Protein AF-A0A1J4QCN2-F1 (afdb_monomer_lite)

Secondary structure (DSSP, 8-state):
--HHHHHHHHHHHHHHHHHHHHHHHHIIIIIS-S-HHHHHHHHHHHHHHHHHHHHTT-HHHHHHHHHHHHHHHHHH-S-SS--

Structure (mmCIF, N/CA/C/O backbone):
data_AF-A0A1J4QCN2-F1
#
_entry.id   AF-A0A1J4QCN2-F1
#
loop_
_atom_site.group_PDB
_atom_site.id
_atom_site.type_symbol
_atom_site.label_atom_id
_atom_site.label_alt_id
_atom_site.label_comp_id
_atom_site.label_asym_id
_atom_site.label_entity_id
_atom_site.label_seq_id
_atom_site.pdbx_PDB_ins_code
_atom_site.Cartn_x
_atom_site.Cartn_y
_atom_site.Cartn_z
_atom_site.occupancy
_atom_site.B_iso_or_equiv
_atom_site.auth_seq_id
_atom_site.auth_comp_id
_atom_site.auth_asym_id
_atom_site.auth_atom_id
_atom_site.pdbx_PDB_model_num
ATOM 1 N N . MET A 1 1 ? 19.536 6.267 -20.661 1.00 55.06 1 MET A N 1
ATOM 2 C CA . MET A 1 1 ? 18.727 5.932 -19.468 1.00 55.06 1 MET A CA 1
ATOM 3 C C . MET A 1 1 ? 17.517 5.145 -19.955 1.00 55.06 1 MET A C 1
ATOM 5 O O . MET A 1 1 ? 16.834 5.654 -20.832 1.00 55.06 1 MET A O 1
ATOM 9 N N . SER A 1 2 ? 17.320 3.888 -19.542 1.00 70.44 2 SER A N 1
ATOM 10 C CA . SER A 1 2 ? 16.223 3.066 -20.084 1.00 70.44 2 SER A CA 1
ATOM 11 C C . SER A 1 2 ? 14.886 3.426 -19.425 1.00 70.44 2 SER A C 1
ATOM 13 O O . SER A 1 2 ? 14.841 3.763 -18.242 1.00 70.44 2 SER A O 1
ATOM 15 N N . THR A 1 3 ? 13.786 3.331 -20.173 1.00 72.44 3 THR A N 1
ATOM 16 C CA . THR A 1 3 ? 12.417 3.636 -19.710 1.00 72.44 3 THR A CA 1
ATOM 17 C C . THR A 1 3 ? 12.010 2.840 -18.462 1.00 72.44 3 THR A C 1
ATOM 19 O O . THR A 1 3 ? 11.268 3.336 -17.619 1.00 72.44 3 THR A O 1
ATOM 22 N N . LEU A 1 4 ? 12.548 1.627 -18.296 1.00 68.56 4 LEU A N 1
ATOM 23 C CA . LEU A 1 4 ? 12.309 0.772 -17.127 1.00 68.56 4 LEU A CA 1
ATOM 24 C C . LEU A 1 4 ? 12.896 1.353 -15.832 1.00 68.56 4 LEU A C 1
ATOM 26 O O . LEU A 1 4 ? 12.298 1.205 -14.768 1.00 68.56 4 LEU A O 1
ATOM 30 N N . TYR A 1 5 ? 14.041 2.036 -15.919 1.00 70.94 5 TYR A N 1
ATOM 31 C CA . TYR A 1 5 ? 14.672 2.667 -14.760 1.00 70.94 5 TYR A CA 1
ATOM 32 C C . TYR A 1 5 ? 13.817 3.830 -14.237 1.00 70.94 5 TYR A C 1
ATOM 34 O O . TYR A 1 5 ? 13.522 3.903 -13.047 1.00 70.94 5 TYR A O 1
ATOM 42 N N . LEU A 1 6 ? 13.313 4.665 -15.154 1.00 81.38 6 LEU A N 1
ATOM 43 C CA . LEU A 1 6 ? 12.382 5.751 -14.836 1.00 81.38 6 LEU A CA 1
ATOM 44 C C . LEU A 1 6 ? 11.076 5.221 -14.228 1.00 81.38 6 LEU A C 1
ATOM 46 O O . LEU A 1 6 ? 10.611 5.741 -13.218 1.00 81.38 6 LEU A O 1
ATOM 50 N N . ALA A 1 7 ? 10.508 4.146 -14.782 1.00 81.31 7 ALA A N 1
ATOM 51 C CA . ALA A 1 7 ? 9.276 3.556 -14.258 1.00 81.31 7 ALA A CA 1
ATOM 52 C C . ALA A 1 7 ? 9.427 3.054 -12.806 1.00 81.31 7 ALA A C 1
ATOM 54 O O . ALA A 1 7 ? 8.534 3.252 -11.980 1.00 81.31 7 ALA A O 1
ATOM 55 N N . ALA A 1 8 ? 10.570 2.448 -12.469 1.00 82.94 8 ALA A N 1
ATOM 56 C CA . ALA A 1 8 ? 10.855 1.993 -11.109 1.00 82.94 8 ALA A CA 1
ATOM 57 C C . ALA A 1 8 ? 11.035 3.157 -10.115 1.00 82.94 8 ALA A C 1
ATOM 59 O O . ALA A 1 8 ? 10.586 3.060 -8.970 1.00 82.94 8 ALA A O 1
ATOM 60 N N . ASP A 1 9 ? 11.653 4.261 -10.538 1.00 89.00 9 ASP A N 1
ATOM 61 C CA . ASP A 1 9 ? 11.801 5.463 -9.710 1.00 89.00 9 ASP A CA 1
ATOM 62 C C . ASP A 1 9 ? 10.463 6.170 -9.476 1.00 89.00 9 ASP A C 1
ATOM 64 O O . ASP A 1 9 ? 10.154 6.547 -8.344 1.00 89.00 9 ASP A O 1
ATOM 68 N N . HIS A 1 10 ? 9.620 6.252 -10.508 1.00 92.12 10 HIS A N 1
ATOM 69 C CA . HIS A 1 10 ? 8.254 6.757 -10.376 1.00 92.12 10 HIS A CA 1
ATOM 70 C C . HIS A 1 10 ? 7.435 5.904 -9.397 1.00 92.12 10 HIS A C 1
ATOM 72 O O . HIS A 1 10 ? 6.791 6.448 -8.502 1.00 92.12 10 HIS A O 1
ATOM 78 N N . LEU A 1 11 ? 7.508 4.570 -9.492 1.00 95.12 11 LEU A N 1
ATOM 79 C CA . LEU A 1 11 ? 6.846 3.669 -8.539 1.00 95.12 11 LEU A CA 1
ATOM 80 C C . LEU A 1 11 ? 7.302 3.906 -7.097 1.00 95.12 11 LEU A C 1
ATOM 82 O O . LEU A 1 11 ? 6.473 3.915 -6.187 1.00 95.12 11 LEU A O 1
ATOM 86 N N . ARG A 1 12 ? 8.605 4.114 -6.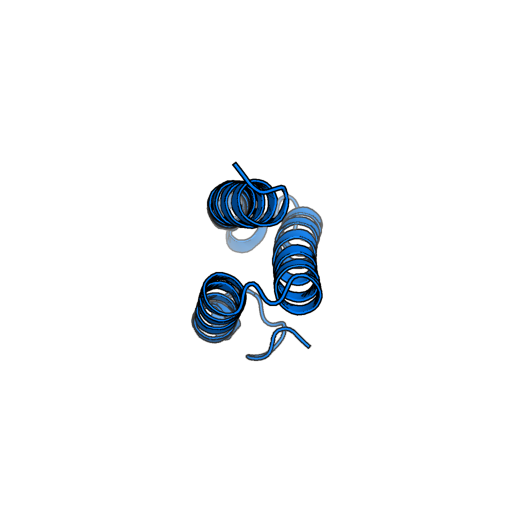872 1.00 95.38 12 ARG A N 1
ATOM 87 C CA . ARG A 1 12 ? 9.135 4.440 -5.540 1.00 95.38 12 ARG A CA 1
ATOM 88 C C . ARG A 1 12 ? 8.563 5.755 -5.018 1.00 95.38 12 ARG A C 1
ATOM 90 O O . ARG A 1 12 ? 8.102 5.794 -3.879 1.00 95.38 12 ARG A O 1
ATOM 97 N N . ALA A 1 13 ? 8.561 6.803 -5.837 1.00 95.94 13 ALA A N 1
ATOM 98 C CA . ALA A 1 13 ? 8.017 8.103 -5.452 1.00 95.94 13 ALA A CA 1
ATOM 99 C C . ALA A 1 13 ? 6.520 8.013 -5.107 1.00 95.94 13 ALA A C 1
ATOM 101 O O . ALA A 1 13 ? 6.108 8.439 -4.027 1.00 95.94 13 ALA A O 1
ATOM 102 N N . HIS A 1 14 ? 5.721 7.375 -5.966 1.00 97.38 14 HIS A N 1
ATOM 103 C CA . HIS A 1 14 ? 4.291 7.181 -5.721 1.00 97.38 14 HIS A CA 1
ATOM 104 C C . HIS A 1 14 ? 4.017 6.306 -4.497 1.00 97.38 14 HIS A C 1
ATOM 106 O O . HIS A 1 14 ? 3.095 6.596 -3.740 1.00 97.38 14 HIS A O 1
ATOM 112 N N . TRP A 1 15 ? 4.837 5.282 -4.245 1.00 97.88 15 TRP A N 1
ATOM 113 C CA . TRP A 1 15 ? 4.753 4.498 -3.015 1.00 97.88 15 TRP A CA 1
ATOM 114 C C . TRP A 1 15 ? 4.978 5.355 -1.767 1.00 97.88 15 TRP A C 1
ATOM 116 O O . TRP A 1 15 ? 4.194 5.281 -0.818 1.00 97.88 15 TRP A O 1
ATOM 126 N N . HIS A 1 16 ? 6.031 6.177 -1.754 1.00 98.00 16 HIS A N 1
ATOM 127 C CA . HIS A 1 16 ? 6.313 7.058 -0.623 1.00 98.00 16 HIS A CA 1
ATOM 128 C C . HIS A 1 16 ? 5.154 8.015 -0.350 1.00 98.00 16 HIS A C 1
ATOM 130 O O . HIS A 1 16 ? 4.756 8.153 0.809 1.00 98.00 16 HIS A O 1
ATOM 136 N N . GLN A 1 17 ? 4.591 8.601 -1.408 1.00 98.25 17 GLN A N 1
ATOM 137 C CA . GLN A 1 17 ? 3.457 9.510 -1.311 1.00 98.25 17 GLN A CA 1
ATOM 138 C C . GLN A 1 17 ? 2.198 8.797 -0.802 1.00 98.25 17 GLN A C 1
ATOM 140 O O . GLN A 1 17 ? 1.651 9.194 0.220 1.00 98.25 17 GLN A O 1
ATOM 145 N N . ALA A 1 18 ? 1.797 7.685 -1.426 1.00 98.06 18 ALA A N 1
ATOM 146 C CA . ALA A 1 18 ? 0.592 6.946 -1.043 1.00 98.06 18 ALA A CA 1
ATOM 147 C C . ALA A 1 18 ? 0.646 6.452 0.413 1.00 98.06 18 ALA A C 1
ATOM 149 O O . ALA A 1 18 ? -0.339 6.527 1.147 1.00 98.06 18 ALA A O 1
ATOM 150 N N . LYS A 1 19 ? 1.819 5.993 0.869 1.00 97.88 19 LYS A N 1
ATOM 151 C CA . LYS A 1 19 ? 2.023 5.613 2.272 1.00 97.88 19 LYS A CA 1
ATOM 152 C C . LYS A 1 19 ? 1.892 6.816 3.212 1.00 97.88 19 LYS A C 1
ATOM 154 O O . LYS A 1 19 ? 1.344 6.671 4.302 1.00 97.88 19 LYS A O 1
ATOM 159 N N . ALA A 1 20 ? 2.439 7.972 2.835 1.00 97.75 20 ALA A N 1
ATOM 160 C CA . ALA A 1 20 ? 2.344 9.188 3.639 1.00 97.75 20 ALA A CA 1
ATOM 161 C C . ALA A 1 20 ? 0.895 9.686 3.732 1.00 97.75 20 ALA A C 1
ATOM 163 O O . ALA A 1 20 ? 0.446 10.023 4.826 1.00 97.75 20 ALA A O 1
ATOM 164 N N . ASP A 1 21 ? 0.156 9.653 2.623 1.00 96.88 21 ASP A N 1
ATOM 165 C CA . ASP A 1 21 ? -1.250 10.054 2.569 1.00 96.88 21 ASP A CA 1
ATOM 166 C C . ASP A 1 21 ? -2.123 9.162 3.454 1.00 96.88 21 ASP A C 1
ATOM 168 O O . ASP A 1 21 ? -2.853 9.686 4.293 1.00 96.88 21 ASP A O 1
ATOM 172 N N . PHE A 1 22 ? -1.955 7.835 3.382 1.00 96.50 22 PHE A N 1
ATOM 173 C CA . PHE A 1 22 ? -2.660 6.913 4.277 1.00 96.50 22 PHE A CA 1
ATOM 174 C C . PHE A 1 22 ? -2.467 7.285 5.756 1.00 96.50 22 PHE A C 1
ATOM 176 O O . PHE A 1 22 ? -3.434 7.368 6.509 1.00 96.50 22 PHE A O 1
ATOM 183 N N . TRP A 1 23 ? -1.228 7.550 6.191 1.00 95.88 23 TRP A N 1
ATOM 184 C CA . TRP A 1 23 ? -0.967 7.910 7.591 1.00 95.88 23 TRP A CA 1
ATOM 185 C C . TRP A 1 23 ? -1.452 9.309 7.961 1.00 95.88 23 TRP A C 1
ATOM 187 O O . TRP A 1 23 ? -1.866 9.523 9.100 1.00 95.88 23 TRP A O 1
ATOM 197 N N . ARG A 1 24 ? -1.434 10.253 7.015 1.00 95.06 24 ARG A N 1
ATOM 198 C CA . ARG A 1 24 ? -1.994 11.592 7.207 1.00 95.06 24 ARG A CA 1
ATOM 199 C C . ARG A 1 24 ? -3.500 11.528 7.450 1.00 95.06 24 ARG A C 1
ATOM 201 O O . ARG A 1 24 ? -3.994 12.228 8.330 1.00 95.06 24 ARG A O 1
ATOM 208 N N . HIS A 1 25 ? -4.213 10.696 6.693 1.00 94.50 25 HIS A N 1
ATOM 209 C CA . HIS A 1 25 ? -5.662 10.544 6.820 1.00 94.50 25 HIS A CA 1
ATOM 210 C C . HIS A 1 25 ? -6.070 9.544 7.905 1.00 94.50 25 HIS A C 1
ATOM 212 O O . HIS A 1 25 ? -7.202 9.598 8.372 1.00 94.50 25 HIS A O 1
ATOM 218 N N . TRP A 1 26 ? -5.174 8.657 8.355 1.00 91.19 26 TRP A N 1
ATOM 219 C CA . TRP A 1 26 ? -5.488 7.625 9.350 1.00 91.19 26 TRP A CA 1
ATOM 220 C C . TRP A 1 26 ? -6.180 8.194 10.589 1.00 91.19 26 TRP A C 1
ATOM 222 O O . TRP A 1 26 ? -7.280 7.776 10.936 1.00 91.19 26 TRP A O 1
ATOM 232 N N . ARG A 1 27 ? -5.553 9.182 11.230 1.00 86.81 27 ARG A N 1
ATOM 233 C CA . ARG A 1 27 ? -6.056 9.772 12.471 1.00 86.81 27 ARG A CA 1
ATOM 234 C C . ARG A 1 27 ? -7.450 10.411 12.307 1.00 86.81 27 ARG A C 1
ATOM 236 O O . ARG A 1 27 ? -8.357 9.985 13.021 1.00 86.81 27 ARG A O 1
ATOM 243 N N . PRO A 1 28 ? -7.671 11.361 11.377 1.00 87.75 28 PRO A N 1
ATOM 244 C CA . PRO A 1 28 ? -8.993 11.972 11.211 1.00 87.75 28 PRO A CA 1
ATOM 245 C C . PRO A 1 28 ? -10.064 10.974 10.743 1.00 87.75 28 PRO A C 1
ATOM 247 O O . PRO A 1 28 ? -11.185 10.959 11.247 1.00 87.75 28 PRO A O 1
ATOM 250 N N . CYS A 1 29 ? -9.731 10.066 9.828 1.00 85.06 29 CYS A N 1
ATOM 251 C CA . CYS A 1 29 ? -10.726 9.172 9.238 1.00 85.06 29 CYS A CA 1
ATOM 252 C C . CYS A 1 29 ? -11.076 7.968 10.126 1.00 85.06 29 CYS A C 1
ATOM 254 O O . CYS A 1 29 ? -12.212 7.492 10.095 1.00 85.06 29 CYS A O 1
ATOM 256 N N . PHE A 1 30 ? -10.116 7.449 10.898 1.00 78.06 30 PHE A N 1
ATOM 257 C CA . PHE A 1 30 ? -10.319 6.267 11.737 1.00 78.06 30 PHE A CA 1
ATOM 258 C C . PHE A 1 30 ? -10.631 6.615 13.194 1.00 78.06 30 PHE A C 1
ATOM 260 O O . PHE A 1 30 ? -11.589 6.073 13.740 1.00 78.06 30 PHE A O 1
ATOM 267 N N . GLU A 1 31 ? -9.854 7.507 13.821 1.00 78.50 31 GLU A N 1
ATOM 268 C CA . GLU A 1 31 ? -10.035 7.849 15.242 1.00 78.50 31 GLU A CA 1
ATOM 269 C C . GLU A 1 31 ? -11.155 8.871 15.449 1.00 78.50 31 GLU A C 1
ATOM 271 O O . GLU A 1 31 ? -11.873 8.798 16.442 1.00 78.50 31 GLU A O 1
ATOM 276 N N . GLN A 1 32 ? -11.312 9.813 14.514 1.00 84.81 32 GLN A N 1
ATOM 277 C CA . GLN A 1 32 ? -12.287 10.909 14.618 1.00 84.81 32 GLN A CA 1
ATOM 278 C C . GLN A 1 32 ? -13.537 10.672 13.755 1.00 84.81 32 GLN A C 1
ATOM 280 O O . GLN A 1 32 ? -14.537 11.364 13.914 1.00 84.81 32 GLN A O 1
ATOM 285 N N . GLY A 1 33 ? -13.510 9.645 12.896 1.00 76.94 33 GLY A N 1
ATOM 286 C CA . GLY A 1 33 ? -14.668 9.172 12.139 1.00 76.94 33 GLY A CA 1
ATOM 287 C C . GLY A 1 33 ? -15.113 10.080 10.991 1.00 76.94 33 GLY A C 1
ATOM 288 O O . GLY A 1 33 ? -16.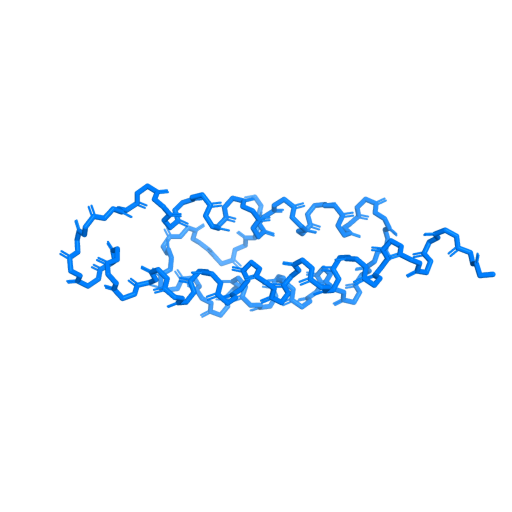239 9.923 10.530 1.00 76.94 33 GLY A O 1
ATOM 289 N N . GLU A 1 34 ? -14.264 11.001 10.526 1.00 78.81 34 GLU A N 1
ATOM 290 C CA . GLU A 1 34 ? -14.656 12.032 9.552 1.00 78.81 34 GLU A CA 1
ATOM 291 C C . GLU A 1 34 ? -14.993 11.463 8.163 1.00 78.81 34 GLU A C 1
ATOM 293 O O . GLU A 1 34 ? -16.056 11.749 7.618 1.00 78.81 34 GLU A O 1
ATOM 298 N N . ASP A 1 35 ? -14.109 10.641 7.585 1.00 84.62 35 ASP A N 1
ATOM 299 C CA . ASP A 1 35 ? -14.303 10.069 6.246 1.00 84.62 35 ASP A CA 1
ATOM 300 C C . ASP A 1 35 ? -13.570 8.727 6.085 1.00 84.62 35 ASP A C 1
ATOM 302 O O . ASP A 1 35 ? -12.420 8.650 5.648 1.00 84.62 35 ASP A O 1
ATOM 306 N N . ARG A 1 36 ? -14.249 7.622 6.406 1.00 84.25 36 ARG A N 1
ATOM 307 C CA . ARG A 1 36 ? -13.690 6.273 6.205 1.00 84.25 36 ARG A CA 1
ATOM 308 C C . ARG A 1 36 ? -13.478 5.913 4.732 1.00 84.25 36 ARG A C 1
ATOM 310 O O . ARG A 1 36 ? -12.621 5.075 4.446 1.00 84.25 36 ARG A O 1
ATOM 317 N N . ALA A 1 37 ? -14.225 6.512 3.803 1.00 90.44 37 ALA A N 1
ATOM 318 C CA . ALA A 1 3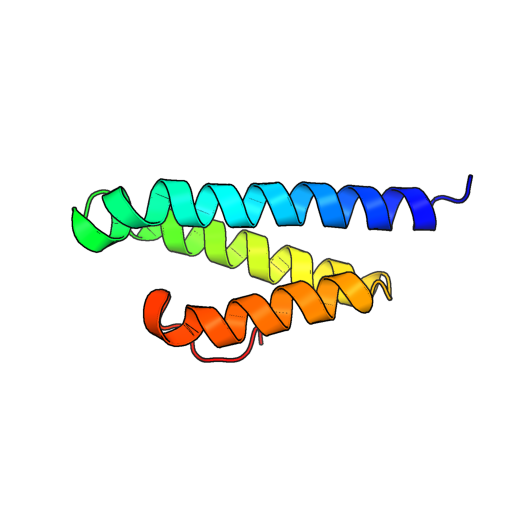7 ? -14.073 6.222 2.380 1.00 90.44 37 ALA A CA 1
ATOM 319 C C . ALA A 1 37 ? -12.709 6.702 1.871 1.00 90.44 37 ALA A C 1
ATOM 321 O O . ALA A 1 37 ? -12.085 6.019 1.055 1.00 90.44 37 ALA A O 1
ATOM 322 N N . ARG A 1 38 ? -12.182 7.801 2.426 1.00 93.25 38 ARG A N 1
ATOM 323 C CA . ARG A 1 38 ? -10.832 8.277 2.110 1.00 93.25 38 ARG A CA 1
ATOM 324 C C . ARG A 1 38 ? -9.747 7.232 2.373 1.00 93.25 38 ARG A C 1
ATOM 326 O O . ARG A 1 38 ? -8.897 7.019 1.512 1.00 93.25 38 ARG A O 1
ATOM 333 N N . LEU A 1 39 ? -9.806 6.523 3.502 1.00 92.88 39 LEU A N 1
ATOM 334 C CA . LEU A 1 39 ? -8.830 5.466 3.808 1.00 92.88 39 LEU A CA 1
ATOM 335 C C . LEU A 1 39 ? -8.908 4.302 2.821 1.00 92.88 39 LEU A C 1
ATOM 337 O O . LEU A 1 39 ? -7.879 3.738 2.454 1.00 92.88 39 LEU A O 1
ATOM 341 N N . LEU A 1 40 ? -10.111 3.956 2.356 1.00 93.44 40 LEU A N 1
ATOM 342 C CA . LEU A 1 40 ? -10.281 2.927 1.331 1.00 93.44 40 LEU A CA 1
ATOM 343 C C . LEU A 1 40 ? -9.672 3.355 -0.011 1.00 93.44 40 LEU A C 1
ATOM 345 O O . LEU A 1 40 ? -9.069 2.521 -0.687 1.00 93.44 40 LEU A O 1
ATOM 349 N N . LEU A 1 41 ? -9.766 4.637 -0.376 1.00 95.94 41 LEU A N 1
ATOM 350 C CA . LEU A 1 41 ? -9.120 5.181 -1.576 1.00 95.94 41 LEU A CA 1
ATOM 351 C C . LEU A 1 41 ? -7.589 5.155 -1.468 1.00 95.94 41 LEU A C 1
ATOM 353 O O . LEU A 1 41 ? -6.911 4.742 -2.414 1.00 95.94 41 LEU A O 1
ATOM 357 N N . ASP A 1 42 ? -7.038 5.523 -0.311 1.00 96.88 42 ASP A N 1
ATOM 358 C CA . ASP A 1 42 ? -5.592 5.459 -0.070 1.00 96.88 42 ASP A CA 1
ATOM 359 C C . ASP A 1 42 ? -5.090 4.001 -0.156 1.00 96.88 42 ASP A C 1
ATOM 361 O O . ASP A 1 42 ? -4.108 3.703 -0.841 1.00 96.88 42 ASP A O 1
ATOM 365 N N . LEU A 1 43 ? -5.810 3.052 0.455 1.00 96.62 43 LEU A N 1
ATOM 366 C CA . LEU A 1 43 ? -5.497 1.618 0.377 1.00 96.62 43 LEU A CA 1
ATOM 367 C C . LEU A 1 43 ? -5.642 1.062 -1.047 1.00 96.62 43 LEU A C 1
ATOM 369 O O . LEU A 1 43 ? -4.819 0.251 -1.477 1.00 96.62 43 LEU A O 1
ATOM 373 N N . GLY A 1 44 ? -6.651 1.507 -1.801 1.00 97.19 44 GLY A N 1
ATOM 374 C CA . GLY A 1 44 ? -6.828 1.164 -3.214 1.00 97.19 44 GLY A CA 1
ATOM 375 C C . GLY A 1 44 ? -5.668 1.658 -4.082 1.00 97.19 44 GLY A C 1
ATOM 376 O O . GLY A 1 44 ? -5.184 0.925 -4.949 1.00 97.19 44 GLY A O 1
ATOM 377 N N . THR A 1 45 ? -5.151 2.852 -3.791 1.00 97.69 45 THR A N 1
ATOM 378 C CA . THR A 1 45 ? -3.952 3.401 -4.440 1.00 97.69 45 THR A CA 1
ATOM 379 C C . THR A 1 45 ? -2.732 2.527 -4.149 1.00 97.69 45 THR A C 1
ATOM 381 O O . THR A 1 45 ? -2.032 2.110 -5.072 1.00 97.69 45 THR A O 1
ATOM 384 N N . ILE A 1 46 ? -2.511 2.162 -2.882 1.00 98.06 46 ILE A N 1
ATOM 385 C CA . ILE A 1 46 ? -1.402 1.284 -2.478 1.00 98.06 46 ILE A CA 1
ATOM 386 C C . ILE A 1 46 ? -1.495 -0.091 -3.160 1.00 98.06 46 ILE A C 1
ATOM 388 O O . ILE A 1 46 ? -0.493 -0.594 -3.676 1.00 98.06 46 ILE A O 1
ATOM 392 N N . ARG A 1 47 ? -2.692 -0.689 -3.213 1.00 97.62 47 ARG A N 1
ATOM 393 C CA . ARG A 1 47 ? -2.920 -1.969 -3.902 1.00 97.62 47 ARG A CA 1
ATOM 394 C C . ARG A 1 47 ? -2.652 -1.861 -5.407 1.00 97.62 47 ARG A C 1
ATOM 396 O O . ARG A 1 47 ? -2.040 -2.757 -5.983 1.00 97.62 47 ARG A O 1
ATOM 403 N N . SER A 1 48 ? -3.034 -0.754 -6.036 1.00 97.88 48 SER A N 1
ATOM 404 C CA . SER A 1 48 ? -2.765 -0.511 -7.460 1.00 97.88 48 SER A CA 1
ATOM 405 C C . SER A 1 48 ? -1.263 -0.419 -7.748 1.00 97.88 48 SER A C 1
ATOM 407 O O . SER A 1 48 ? -0.778 -1.032 -8.698 1.00 97.88 48 SER A O 1
ATOM 409 N N . LEU A 1 49 ? -0.501 0.262 -6.884 1.00 97.69 49 LEU A N 1
ATOM 410 C CA . LEU A 1 49 ? 0.960 0.345 -6.995 1.00 97.69 49 LEU A CA 1
ATOM 411 C C . LEU A 1 49 ? 1.640 -1.022 -6.840 1.00 97.69 49 LEU A C 1
ATOM 413 O O . LEU A 1 49 ? 2.622 -1.296 -7.529 1.00 97.69 49 LEU A O 1
ATOM 417 N N . TYR A 1 50 ? 1.118 -1.899 -5.975 1.00 97.88 5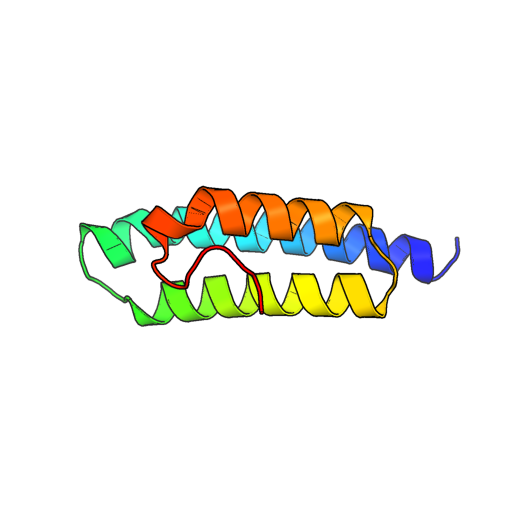0 TYR A N 1
ATOM 418 C CA . TYR A 1 50 ? 1.603 -3.277 -5.862 1.00 97.88 50 TYR A CA 1
ATOM 419 C C . TYR A 1 50 ? 1.443 -4.046 -7.178 1.00 97.88 50 TYR A C 1
ATOM 421 O O . TYR A 1 50 ? 2.415 -4.620 -7.673 1.00 97.88 50 TYR A O 1
ATOM 429 N N . TRP A 1 51 ? 0.250 -4.018 -7.777 1.00 97.69 51 TRP A N 1
ATOM 430 C CA . TRP A 1 51 ? -0.009 -4.709 -9.042 1.00 97.69 51 TRP A CA 1
ATOM 431 C C . TRP A 1 51 ? 0.788 -4.119 -10.205 1.00 97.69 51 TRP A C 1
ATOM 433 O O . TRP A 1 51 ? 1.358 -4.866 -11.001 1.00 97.69 51 TRP A O 1
ATOM 443 N N . GLN A 1 52 ? 0.919 -2.793 -10.265 1.00 96.19 52 GLN A N 1
ATOM 444 C CA . GLN A 1 52 ? 1.760 -2.128 -11.258 1.00 96.19 52 GLN A CA 1
ATOM 445 C C . GLN A 1 52 ? 3.235 -2.531 -11.113 1.00 96.19 52 GLN A C 1
ATOM 447 O O . GLN A 1 52 ? 3.903 -2.811 -12.108 1.00 96.19 52 GLN A O 1
ATOM 452 N N . ALA A 1 53 ? 3.743 -2.617 -9.880 1.00 96.12 53 ALA A N 1
ATOM 453 C CA . ALA A 1 53 ? 5.101 -3.075 -9.620 1.00 96.12 53 ALA A CA 1
ATOM 454 C C . ALA A 1 53 ? 5.334 -4.522 -10.073 1.00 96.12 53 ALA A C 1
ATOM 456 O O . ALA A 1 53 ? 6.390 -4.815 -10.634 1.00 96.12 53 ALA A O 1
ATOM 457 N N . LEU A 1 54 ? 4.360 -5.415 -9.870 1.00 95.94 54 LEU A N 1
ATOM 458 C CA . LEU A 1 54 ? 4.430 -6.782 -10.386 1.00 95.94 54 LEU A CA 1
ATOM 459 C C . LEU A 1 54 ? 4.435 -6.813 -11.919 1.00 95.94 54 LEU A C 1
ATOM 461 O O . LEU A 1 54 ? 5.293 -7.474 -12.500 1.00 95.94 54 LEU A O 1
ATOM 465 N N . GLY A 1 55 ? 3.544 -6.057 -12.569 1.00 94.62 55 GLY A N 1
ATOM 466 C CA . GLY A 1 55 ? 3.474 -5.979 -14.033 1.00 94.62 55 GLY A CA 1
ATOM 467 C C . GLY A 1 55 ? 4.753 -5.440 -14.687 1.00 94.62 55 GLY A C 1
ATOM 468 O O . GLY A 1 55 ? 5.090 -5.831 -15.799 1.00 94.62 55 GLY A O 1
ATOM 469 N N . LEU A 1 56 ? 5.504 -4.592 -13.977 1.00 93.94 56 LEU A N 1
ATOM 470 C CA . LEU A 1 56 ? 6.793 -4.048 -14.423 1.00 93.94 56 LEU A CA 1
ATOM 471 C C . LEU A 1 56 ? 8.012 -4.873 -13.971 1.00 93.94 56 LEU A C 1
ATOM 473 O O . LEU A 1 56 ? 9.147 -4.442 -14.168 1.00 93.94 56 LEU A O 1
ATOM 477 N N . ASN A 1 57 ? 7.806 -6.034 -13.338 1.00 93.94 57 ASN A N 1
ATOM 478 C CA . ASN A 1 57 ? 8.860 -6.852 -12.725 1.00 93.94 57 ASN A CA 1
ATOM 479 C C . ASN A 1 57 ? 9.732 -6.086 -11.697 1.00 93.94 57 ASN A C 1
ATOM 481 O O . ASN A 1 57 ? 10.880 -6.439 -11.417 1.00 93.94 57 ASN A O 1
ATOM 485 N N . ALA A 1 58 ? 9.186 -5.033 -11.084 1.00 94.75 58 ALA A N 1
ATOM 486 C CA . ALA A 1 58 ? 9.839 -4.231 -10.055 1.00 94.75 58 ALA A CA 1
ATOM 487 C C . ALA A 1 58 ? 9.707 -4.913 -8.676 1.00 94.75 58 ALA A C 1
ATOM 489 O O . ALA A 1 58 ? 9.084 -4.407 -7.741 1.00 94.75 58 ALA A O 1
ATOM 490 N N . LEU A 1 59 ? 10.300 -6.101 -8.526 1.00 94.88 59 LEU A N 1
ATOM 491 C CA . LEU A 1 59 ? 10.053 -6.985 -7.376 1.00 94.88 59 LEU A CA 1
ATOM 492 C C . LEU A 1 59 ? 10.463 -6.387 -6.021 1.00 94.88 59 LEU A C 1
ATOM 494 O O . LEU A 1 59 ? 9.864 -6.709 -4.996 1.00 94.88 59 LEU A O 1
ATOM 498 N N . SER A 1 60 ? 11.475 -5.516 -5.993 1.00 95.44 60 SER A N 1
ATOM 499 C CA . SER A 1 60 ? 11.928 -4.855 -4.759 1.00 95.44 60 SER A CA 1
ATOM 500 C C . SER A 1 60 ? 10.830 -3.974 -4.144 1.00 95.44 60 SER A C 1
ATOM 502 O O . SER A 1 60 ? 10.535 -4.087 -2.948 1.00 95.44 60 SER A O 1
ATOM 504 N N . ILE A 1 61 ? 10.162 -3.150 -4.959 1.00 96.12 61 ILE A N 1
ATOM 505 C CA . ILE A 1 61 ? 9.089 -2.277 -4.471 1.00 96.12 61 ILE A CA 1
ATOM 506 C C . ILE A 1 61 ? 7.813 -3.079 -4.191 1.00 96.12 61 ILE A C 1
ATOM 508 O O . ILE A 1 61 ? 7.192 -2.868 -3.152 1.00 96.12 61 ILE A O 1
ATOM 512 N N . ALA A 1 62 ? 7.490 -4.088 -5.010 1.00 97.19 62 ALA A N 1
ATOM 513 C CA . ALA A 1 62 ? 6.357 -4.982 -4.750 1.00 97.19 62 ALA A CA 1
ATOM 514 C C . ALA A 1 62 ? 6.482 -5.694 -3.387 1.00 97.19 62 ALA A C 1
ATOM 516 O O . ALA A 1 62 ? 5.528 -5.725 -2.606 1.00 97.19 62 ALA A O 1
ATOM 517 N N . LYS A 1 63 ? 7.677 -6.206 -3.051 1.00 97.69 63 LYS A N 1
ATOM 518 C CA . LYS A 1 63 ? 7.970 -6.794 -1.729 1.00 97.69 63 LYS A CA 1
ATOM 519 C C . LYS A 1 63 ? 7.823 -5.772 -0.604 1.00 97.69 63 LYS A C 1
ATOM 521 O O . LYS A 1 63 ? 7.258 -6.098 0.435 1.00 97.69 63 LYS A O 1
ATOM 526 N N . THR A 1 64 ? 8.300 -4.546 -0.819 1.00 97.94 64 THR A N 1
ATOM 527 C CA . THR A 1 64 ? 8.185 -3.454 0.160 1.00 97.94 64 THR A CA 1
ATOM 528 C C . THR A 1 64 ? 6.722 -3.126 0.464 1.00 97.94 64 THR A C 1
ATOM 530 O O . THR A 1 64 ? 6.345 -3.048 1.634 1.00 97.94 64 THR A O 1
ATOM 533 N N . ILE A 1 65 ? 5.881 -3.006 -0.568 1.00 98.19 65 ILE A N 1
ATOM 534 C CA . ILE A 1 65 ? 4.445 -2.742 -0.411 1.00 98.19 65 ILE A CA 1
ATOM 535 C C . ILE A 1 65 ? 3.758 -3.919 0.290 1.00 98.19 65 ILE A C 1
ATOM 537 O O . ILE A 1 65 ? 3.033 -3.718 1.261 1.00 98.19 65 ILE A O 1
ATOM 541 N N . SER A 1 66 ? 4.035 -5.154 -0.140 1.00 98.12 66 SER A N 1
ATOM 542 C CA . SER A 1 66 ? 3.461 -6.365 0.462 1.00 98.12 66 SER A CA 1
ATOM 543 C C . SER A 1 66 ? 3.815 -6.515 1.947 1.00 98.12 66 SER A C 1
ATOM 545 O O . SER A 1 66 ? 2.957 -6.851 2.764 1.00 98.12 66 SER A O 1
ATOM 547 N N . ALA A 1 67 ? 5.064 -6.221 2.319 1.00 98.44 67 ALA A N 1
ATOM 548 C CA . ALA A 1 67 ? 5.502 -6.247 3.710 1.00 98.44 67 ALA A CA 1
ATOM 549 C C . ALA A 1 67 ? 4.796 -5.175 4.553 1.00 98.44 67 ALA A C 1
ATOM 551 O O . ALA A 1 67 ? 4.364 -5.463 5.671 1.00 98.44 67 ALA A O 1
ATOM 552 N N . TRP A 1 68 ? 4.651 -3.958 4.017 1.00 98.12 68 TRP A N 1
ATOM 553 C CA . TRP A 1 68 ? 3.911 -2.896 4.693 1.00 98.12 68 TRP A CA 1
ATOM 554 C C . TRP A 1 68 ? 2.441 -3.268 4.882 1.00 98.12 68 TRP A C 1
ATOM 556 O O . TRP A 1 68 ? 1.942 -3.165 5.996 1.00 98.12 68 TRP A O 1
ATOM 566 N N . TRP A 1 69 ? 1.778 -3.765 3.837 1.00 98.19 69 TRP A N 1
ATOM 567 C CA . TRP A 1 69 ? 0.381 -4.194 3.896 1.00 98.19 69 TRP A CA 1
ATOM 568 C C . TRP A 1 69 ? 0.159 -5.223 5.001 1.00 98.19 69 TRP A C 1
ATOM 570 O O . TRP A 1 69 ? -0.657 -5.025 5.893 1.00 98.19 69 TRP A O 1
ATOM 580 N N . ARG A 1 70 ? 0.973 -6.286 5.019 1.00 98.25 70 ARG A N 1
ATOM 581 C CA . ARG A 1 70 ? 0.908 -7.317 6.061 1.00 98.25 70 ARG A CA 1
ATOM 582 C C . ARG A 1 70 ? 1.062 -6.733 7.464 1.00 98.25 70 ARG A C 1
ATOM 584 O O . ARG A 1 70 ? 0.314 -7.104 8.362 1.00 98.25 70 ARG A O 1
ATOM 591 N N . LYS A 1 71 ? 2.031 -5.831 7.656 1.00 97.75 71 LYS A N 1
ATOM 592 C CA . LYS A 1 71 ? 2.282 -5.178 8.950 1.00 97.75 71 LYS A CA 1
ATOM 593 C C . LYS A 1 71 ? 1.114 -4.283 9.379 1.00 97.75 71 LYS A C 1
ATOM 595 O O . LYS A 1 71 ? 0.828 -4.197 10.569 1.00 97.75 71 LYS A O 1
ATOM 600 N N . THR A 1 72 ? 0.453 -3.636 8.427 1.00 95.94 72 THR A N 1
ATOM 601 C CA . THR A 1 72 ? -0.649 -2.695 8.665 1.00 95.94 72 THR A CA 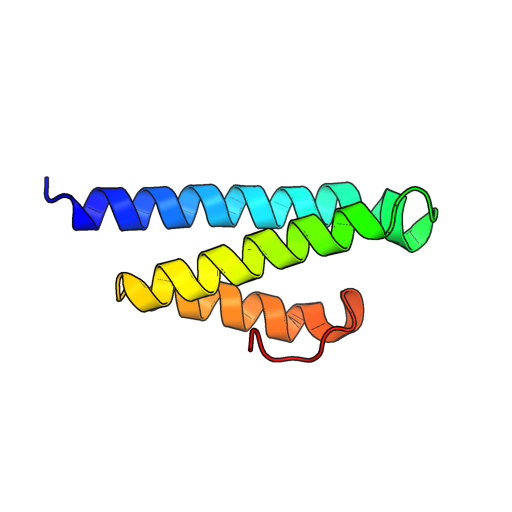1
ATOM 602 C C . THR A 1 72 ? -2.023 -3.385 8.646 1.00 95.94 72 THR A C 1
ATOM 604 O O . THR A 1 72 ? -3.034 -2.743 8.905 1.00 95.94 72 THR A O 1
ATOM 607 N N . ALA A 1 73 ? -2.099 -4.699 8.431 1.00 96.00 73 ALA A N 1
ATOM 608 C CA . ALA A 1 73 ? -3.365 -5.435 8.397 1.00 96.00 73 ALA A CA 1
ATOM 609 C C . ALA A 1 73 ? -4.271 -5.248 9.629 1.00 96.00 73 ALA A C 1
ATOM 611 O O . ALA A 1 73 ? -5.475 -5.069 9.430 1.00 96.00 73 ALA A O 1
ATOM 612 N N . PRO A 1 74 ? -3.750 -5.203 10.875 1.00 93.62 74 PRO A N 1
ATOM 613 C CA . PRO A 1 74 ? -4.577 -4.910 12.051 1.00 93.62 74 PRO A CA 1
ATOM 614 C C . PRO A 1 74 ? -5.201 -3.507 12.032 1.00 93.62 74 PRO A C 1
ATOM 616 O O . PRO A 1 74 ? -6.236 -3.279 12.645 1.00 93.62 74 PRO A O 1
ATOM 619 N N . VAL A 1 75 ? -4.564 -2.571 11.329 1.00 91.62 75 VAL A N 1
ATOM 620 C CA . VAL A 1 75 ? -4.971 -1.167 11.221 1.00 91.62 75 VAL A CA 1
ATOM 621 C C . VAL A 1 75 ? -6.066 -1.041 10.161 1.00 91.62 75 VAL A C 1
ATOM 623 O O . VAL A 1 75 ? -7.165 -0.585 10.452 1.00 91.62 75 VAL A O 1
ATOM 626 N N . HIS A 1 76 ? -5.811 -1.513 8.939 1.00 91.00 76 HIS A N 1
ATOM 627 C CA . HIS A 1 76 ? -6.752 -1.333 7.831 1.00 91.00 76 HIS A CA 1
ATOM 628 C C . HIS A 1 76 ? -7.844 -2.411 7.721 1.00 91.00 76 HIS A C 1
ATOM 630 O O . HIS A 1 76 ? -8.781 -2.233 6.951 1.00 91.00 76 HIS A O 1
ATOM 636 N N . GLN A 1 77 ? -7.739 -3.531 8.446 1.00 91.00 77 GLN A N 1
ATOM 637 C CA . GLN A 1 77 ? -8.773 -4.578 8.545 1.00 91.00 77 GLN A CA 1
ATOM 638 C C . GLN A 1 77 ? -9.194 -5.225 7.206 1.00 91.00 77 GLN A C 1
ATOM 640 O O . GLN A 1 77 ? -10.298 -5.742 7.077 1.00 91.00 77 GLN A O 1
ATOM 645 N N . LEU A 1 78 ? -8.299 -5.251 6.210 1.00 92.69 78 LEU A N 1
ATOM 646 C CA . LEU A 1 78 ? -8.540 -5.878 4.890 1.00 92.69 78 LEU A CA 1
ATOM 647 C C . LEU A 1 78 ? -7.786 -7.207 4.711 1.00 92.69 78 LEU A C 1
ATOM 649 O O . LEU A 1 78 ? -7.629 -7.689 3.593 1.00 92.69 78 LEU A O 1
ATOM 653 N N . GLY A 1 79 ? -7.277 -7.777 5.804 1.00 95.12 79 GLY A N 1
ATOM 654 C CA . GLY A 1 79 ? -6.458 -8.988 5.785 1.00 95.12 79 GLY A CA 1
ATOM 655 C C . GLY A 1 79 ? -4.978 -8.747 5.434 1.00 95.12 79 GLY A C 1
ATOM 656 O O . GLY A 1 79 ? -4.595 -7.659 5.004 1.00 95.12 79 GLY A O 1
ATOM 657 N N . PRO A 1 80 ? -4.105 -9.748 5.652 1.00 96.06 80 PRO A N 1
ATOM 658 C CA . PRO A 1 80 ? -2.651 -9.581 5.578 1.00 96.06 80 PRO A CA 1
ATOM 659 C C . PRO A 1 80 ? -2.049 -9.653 4.171 1.00 96.06 80 PRO A C 1
ATOM 661 O O . PRO A 1 80 ? -0.836 -9.478 4.021 1.00 96.06 80 PRO A O 1
ATOM 664 N N . GLN A 1 81 ? -2.852 -9.914 3.144 1.00 92.38 81 GLN A N 1
ATOM 665 C CA . GLN A 1 81 ? -2.392 -10.029 1.768 1.00 92.38 81 GLN A CA 1
ATOM 666 C C . GLN A 1 81 ? -2.9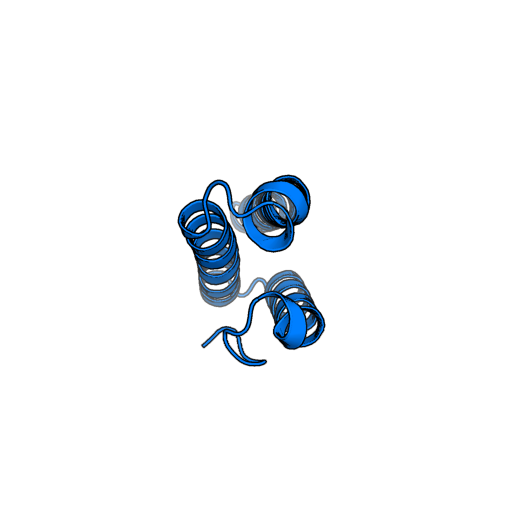83 -8.923 0.885 1.00 92.38 81 GLN A C 1
ATOM 668 O O . GLN A 1 81 ? -4.129 -8.525 1.055 1.00 92.38 81 GLN A O 1
ATOM 673 N N . VAL A 1 82 ? -2.193 -8.460 -0.089 1.00 85.25 82 VAL A N 1
ATOM 674 C CA . VAL A 1 82 ? -2.566 -7.386 -1.036 1.00 85.25 82 VAL A CA 1
ATOM 675 C C . VAL A 1 82 ? -3.509 -7.888 -2.153 1.00 85.25 82 VAL A C 1
ATOM 677 O O . VAL A 1 82 ? -3.835 -7.122 -3.056 1.00 85.25 82 VAL A O 1
ATOM 680 N N . ILE A 1 83 ? -3.941 -9.155 -2.091 1.00 72.44 83 ILE A N 1
ATOM 681 C CA . ILE A 1 83 ? -4.747 -9.847 -3.119 1.00 72.44 83 ILE A CA 1
ATOM 682 C C . ILE A 1 83 ? -6.041 -9.088 -3.414 1.00 72.44 83 ILE A C 1
ATOM 684 O O . ILE A 1 83 ? -6.640 -8.537 -2.458 1.00 72.44 83 ILE A O 1
#

Radius of gyration: 13.45 Å; chains: 1; bounding box: 33×22×35 Å

pLDDT: mean 91.54, std 8.63, range [55.06, 98.44]

Sequence (83 aa):
MSTLYLAADHLRAHWHQAKADFWRHWRPCFEQGEDRARLLLDLGTIRSLYWQALGLNALSIAKTISAWWRKTAPVHQLGPQVI

Foldseek 3Di:
DDPLVVLLVVLVVLLVVLVVQLVVCLCCCPVVVPNVVSNVVSLVSLLVSLVSCVVSVVVVVNVVSLVVQLVCCVSNVPHSGSD

Organism: NCBI:txid1414654